Protein AF-A0A939NTA2-F1 (afdb_monomer_lite)

pLDDT: mean 82.05, std 11.39, range [45.56, 93.44]

InterPro domains:
  IPR009052 DNA polymerase III-theta, bacterial [PF06440] (2-50)
  IPR036745 DNA polymerase III-theta superfamily [G3DSA:1.20.58.250] (1-65)
  IPR036745 DNA polymerase III-theta superfamily [SSF46575] (2-57)

Secondary structure (DSSP, 8-state):
-HHHHHHHHHHTT----HHHHHHHS-HHHHHHHHHHHHHHHHHHHTSPPTTSHHHHHHHHHHTT-

Radius of gyration: 14.01 Å; chains: 1; bounding box: 38×25×22 Å

Sequence (65 aa):
MAASGVAYKERMNMPVVAEVVAREQPEHLREYFMERVRYYREQSIQLPRASDPRYLEMAEQNTKK

Foldseek 3Di:
DQLLVQLQCVQQVHDDDQVVSLVVDDPVCSVVSVVSNVVNNVVSVVPDGNPDVVNVVVVVVVVVD

Structure (mmCIF, N/CA/C/O backbone):
data_AF-A0A939NTA2-F1
#
_entry.id   AF-A0A939NTA2-F1
#
loop_
_atom_site.group_PDB
_atom_site.id
_atom_site.type_symbol
_atom_site.label_atom_id
_atom_site.label_alt_id
_atom_site.label_comp_id
_atom_site.label_asym_id
_atom_site.label_entity_id
_atom_site.label_seq_id
_atom_site.pdbx_PDB_ins_code
_atom_site.Cartn_x
_atom_site.Cartn_y
_atom_site.Cartn_z
_atom_site.occupancy
_atom_site.B_iso_or_equiv
_atom_site.auth_seq_id
_atom_site.auth_comp_id
_atom_site.auth_asym_id
_atom_site.auth_atom_id
_atom_site.pdbx_PDB_model_num
ATOM 1 N N . MET A 1 1 ? 0.509 3.531 9.735 1.00 65.12 1 MET A N 1
ATOM 2 C CA . MET A 1 1 ? 0.554 3.574 8.254 1.00 65.12 1 MET A CA 1
ATOM 3 C C . MET A 1 1 ? 0.052 2.246 7.682 1.00 65.12 1 MET A C 1
ATOM 5 O O . MET A 1 1 ? 0.848 1.396 7.311 1.00 65.12 1 MET A O 1
ATOM 9 N N . ALA A 1 2 ? -1.265 2.026 7.661 1.00 82.38 2 ALA A N 1
ATOM 10 C CA . ALA A 1 2 ? -1.829 0.742 7.234 1.00 82.38 2 ALA A CA 1
ATOM 11 C C . ALA A 1 2 ? -1.867 0.593 5.693 1.00 82.38 2 ALA A C 1
ATOM 13 O O . ALA A 1 2 ? -1.589 -0.481 5.170 1.00 82.38 2 ALA A O 1
ATOM 14 N N . ALA A 1 3 ? -2.124 1.683 4.956 1.00 86.81 3 ALA A N 1
ATOM 15 C CA . ALA A 1 3 ? -2.293 1.648 3.498 1.00 86.81 3 ALA A CA 1
ATOM 16 C C . ALA A 1 3 ? -0.998 1.325 2.728 1.00 86.81 3 ALA A C 1
ATOM 18 O O . ALA A 1 3 ? -1.006 0.504 1.813 1.00 86.81 3 ALA A O 1
ATOM 19 N N . SER A 1 4 ? 0.134 1.921 3.123 1.00 86.38 4 SER A N 1
ATOM 20 C CA . SER A 1 4 ? 1.442 1.610 2.527 1.00 86.38 4 SER A CA 1
ATOM 21 C C . SER A 1 4 ? 1.886 0.177 2.828 1.00 86.38 4 SER A C 1
ATOM 23 O O . SER A 1 4 ? 2.507 -0.464 1.983 1.00 86.38 4 SER A O 1
ATOM 25 N N . GLY A 1 5 ? 1.524 -0.351 4.002 1.00 87.44 5 GLY A N 1
ATOM 26 C CA . GLY A 1 5 ? 1.775 -1.742 4.376 1.00 87.44 5 GLY A CA 1
ATOM 27 C C . GLY A 1 5 ? 1.016 -2.740 3.501 1.00 87.44 5 GLY A C 1
ATOM 28 O O . GLY A 1 5 ? 1.586 -3.762 3.126 1.00 87.44 5 GLY A O 1
ATOM 29 N N . VAL A 1 6 ? -0.234 -2.435 3.129 1.00 89.50 6 VAL A N 1
ATOM 30 C CA . VAL A 1 6 ? -1.012 -3.259 2.188 1.00 89.50 6 VAL A CA 1
ATOM 31 C C . VAL A 1 6 ? -0.333 -3.303 0.823 1.00 89.50 6 VAL A C 1
ATOM 33 O O . VAL A 1 6 ? 0.014 -4.386 0.364 1.00 89.50 6 VAL A O 1
ATOM 36 N N . ALA A 1 7 ? -0.049 -2.147 0.219 1.00 88.81 7 ALA A N 1
ATOM 37 C CA . ALA A 1 7 ? 0.593 -2.094 -1.096 1.00 88.81 7 ALA A CA 1
ATOM 38 C C . ALA A 1 7 ? 1.981 -2.766 -1.109 1.00 88.81 7 ALA A C 1
ATOM 40 O O . ALA A 1 7 ? 2.354 -3.429 -2.075 1.00 88.81 7 ALA A O 1
ATOM 41 N N . TYR A 1 8 ? 2.745 -2.642 -0.018 1.00 87.19 8 TYR A N 1
ATOM 42 C CA . TYR A 1 8 ? 4.018 -3.344 0.135 1.00 87.19 8 TYR A CA 1
ATOM 43 C C . TYR A 1 8 ? 3.840 -4.866 0.141 1.00 87.19 8 TYR A C 1
ATOM 45 O O . TYR A 1 8 ? 4.544 -5.557 -0.593 1.00 87.19 8 TYR A O 1
ATOM 53 N N . LYS A 1 9 ? 2.914 -5.383 0.959 1.00 88.00 9 LYS A N 1
ATOM 54 C CA . LYS A 1 9 ? 2.652 -6.824 1.070 1.00 88.00 9 LYS A CA 1
ATOM 55 C C . LYS A 1 9 ? 2.157 -7.400 -0.257 1.00 88.00 9 LYS A C 1
ATOM 57 O O . LYS A 1 9 ? 2.664 -8.435 -0.673 1.00 88.00 9 LYS A O 1
ATOM 62 N N . GLU A 1 10 ? 1.278 -6.685 -0.960 1.00 86.44 10 GLU A N 1
ATOM 63 C CA . GLU A 1 10 ? 0.827 -7.054 -2.310 1.00 86.44 10 GLU A CA 1
ATOM 64 C C . GLU A 1 10 ? 1.995 -7.135 -3.303 1.00 86.44 10 GLU A C 1
ATOM 66 O O . GLU A 1 10 ? 2.141 -8.138 -3.996 1.00 86.44 10 GLU A O 1
ATOM 71 N N . ARG A 1 11 ? 2.884 -6.129 -3.331 1.00 87.56 11 ARG A N 1
ATOM 72 C CA . ARG A 1 11 ? 4.089 -6.137 -4.189 1.00 87.56 11 ARG A CA 1
ATOM 73 C C . ARG A 1 11 ? 5.053 -7.279 -3.845 1.00 87.56 11 ARG A C 1
ATOM 75 O O . ARG A 1 11 ? 5.767 -7.769 -4.722 1.00 87.56 11 ARG A O 1
ATOM 82 N N . MET A 1 12 ? 5.107 -7.66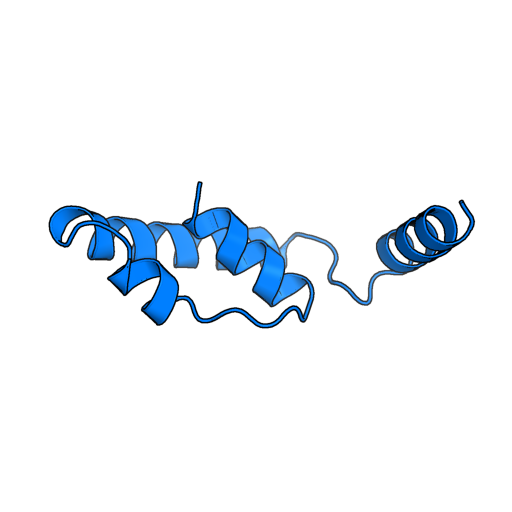1 -2.572 1.00 86.50 12 MET A N 1
ATOM 83 C CA . MET A 1 12 ? 6.002 -8.691 -2.045 1.00 86.50 12 MET A CA 1
ATOM 84 C C . MET A 1 12 ? 5.416 -10.111 -2.102 1.00 86.50 12 MET A C 1
ATOM 86 O O . MET A 1 12 ? 5.996 -11.018 -1.513 1.00 86.50 12 MET A O 1
ATOM 90 N N . ASN A 1 13 ? 4.285 -10.322 -2.788 1.00 84.44 13 ASN A N 1
ATOM 91 C CA . ASN A 1 13 ? 3.555 -11.598 -2.816 1.00 84.44 13 ASN A CA 1
ATOM 92 C C . ASN A 1 13 ? 3.215 -12.148 -1.411 1.00 84.44 13 ASN A C 1
ATOM 94 O O . ASN A 1 13 ? 3.066 -13.354 -1.224 1.00 84.44 13 ASN A O 1
ATOM 98 N N . MET A 1 14 ? 3.090 -11.272 -0.409 1.00 85.88 14 MET A N 1
ATOM 99 C CA . MET A 1 14 ? 2.682 -11.635 0.948 1.00 85.88 14 MET A CA 1
ATOM 100 C C . MET A 1 14 ? 1.153 -11.574 1.072 1.00 85.88 14 MET A C 1
ATOM 102 O O . MET A 1 14 ? 0.532 -10.668 0.510 1.00 85.88 14 MET A O 1
ATOM 106 N N . PRO A 1 15 ? 0.523 -12.475 1.847 1.00 87.44 15 PRO A N 1
ATOM 107 C CA . PRO A 1 15 ? -0.926 -12.478 2.005 1.00 87.44 15 PRO A CA 1
ATOM 108 C C . PRO A 1 15 ? -1.402 -11.208 2.727 1.00 87.44 15 PRO A C 1
ATOM 110 O O . PRO A 1 15 ? -1.009 -10.927 3.863 1.00 87.44 15 PRO A O 1
ATOM 113 N N . VAL A 1 16 ? -2.263 -10.431 2.069 1.00 88.88 16 VAL A N 1
ATOM 114 C CA . VAL A 1 16 ? -2.931 -9.257 2.644 1.00 88.88 16 VAL A CA 1
ATOM 115 C C . VAL A 1 16 ? -4.273 -9.016 1.954 1.00 88.88 16 VAL A C 1
ATOM 117 O O . VAL A 1 16 ? -4.399 -9.218 0.750 1.00 88.88 16 VAL A O 1
ATOM 120 N N . VAL A 1 17 ? -5.276 -8.566 2.712 1.00 89.44 17 VAL A N 1
ATOM 121 C CA . VAL A 1 17 ? -6.595 -8.195 2.179 1.00 89.44 17 VAL A CA 1
ATOM 122 C C . VAL A 1 17 ? -6.886 -6.751 2.566 1.00 89.44 17 VAL A C 1
ATOM 124 O O . VAL A 1 17 ? -7.181 -6.461 3.725 1.00 89.44 17 VAL A O 1
ATOM 127 N N . ALA A 1 18 ? -6.796 -5.839 1.594 1.00 87.06 18 ALA A N 1
ATOM 128 C CA . ALA A 1 18 ? -7.004 -4.405 1.807 1.00 87.06 18 ALA A CA 1
ATOM 129 C C . ALA A 1 18 ? -8.347 -4.101 2.494 1.00 87.06 18 ALA A C 1
ATOM 131 O O . ALA A 1 18 ? -8.408 -3.265 3.387 1.00 87.06 18 ALA A O 1
ATOM 132 N N . GLU A 1 19 ? -9.404 -4.822 2.116 1.00 86.81 19 GLU A N 1
ATOM 133 C CA . GLU A 1 19 ? -10.751 -4.649 2.664 1.00 86.81 19 GLU A CA 1
ATOM 134 C C . GLU A 1 19 ? -10.845 -5.017 4.152 1.00 86.81 19 GLU A C 1
ATOM 136 O O . GLU A 1 19 ? -11.514 -4.326 4.914 1.00 86.81 19 GLU A O 1
ATOM 141 N N . VAL A 1 20 ? -10.139 -6.066 4.591 1.00 88.94 20 VAL A N 1
ATOM 142 C CA . VAL A 1 20 ? -10.093 -6.452 6.012 1.00 88.94 20 VAL A CA 1
ATOM 143 C C . VAL A 1 20 ? -9.403 -5.356 6.817 1.00 88.94 20 VAL A C 1
ATOM 145 O O . VAL A 1 20 ? -9.941 -4.897 7.819 1.00 88.94 20 VAL A O 1
ATOM 148 N N . VAL A 1 21 ? -8.271 -4.854 6.317 1.00 87.75 21 VAL A N 1
ATOM 149 C CA . VAL A 1 21 ? -7.540 -3.751 6.957 1.00 87.75 21 VAL A CA 1
ATOM 150 C C . VAL A 1 21 ? -8.373 -2.464 6.965 1.00 87.75 21 VAL A C 1
ATOM 152 O O . VAL A 1 21 ? -8.339 -1.721 7.940 1.00 87.75 21 VAL A O 1
ATOM 155 N N . ALA A 1 22 ? -9.159 -2.204 5.917 1.00 88.25 22 ALA A N 1
ATOM 156 C CA . ALA A 1 22 ? -10.088 -1.079 5.884 1.00 88.25 22 ALA A CA 1
ATOM 157 C C . ALA A 1 22 ? -11.197 -1.231 6.938 1.00 88.25 22 ALA A C 1
A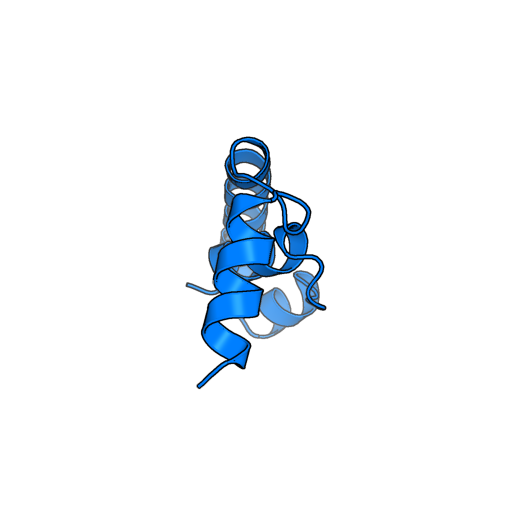TOM 159 O O . ALA A 1 22 ? -11.544 -0.260 7.601 1.00 88.25 22 ALA A O 1
ATOM 160 N N . ARG A 1 23 ? -11.735 -2.438 7.146 1.00 88.50 23 ARG A N 1
ATOM 161 C CA . ARG A 1 2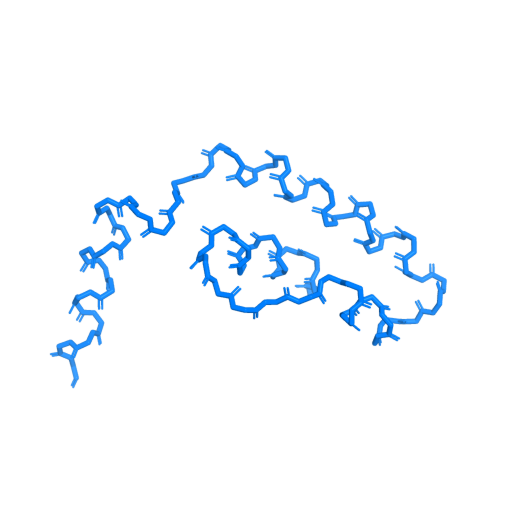3 ? -12.767 -2.689 8.168 1.00 88.50 2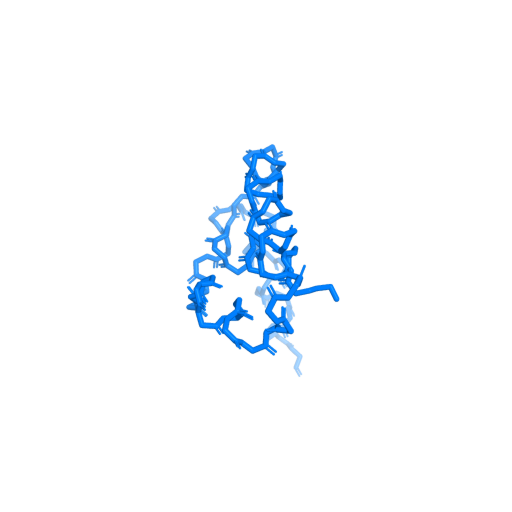3 ARG A CA 1
ATOM 162 C C . ARG A 1 23 ? -12.263 -2.447 9.592 1.00 88.50 23 ARG A C 1
ATOM 164 O O . ARG A 1 23 ? -13.055 -1.991 10.413 1.00 88.50 23 ARG A O 1
ATOM 171 N N . GLU A 1 24 ? -10.977 -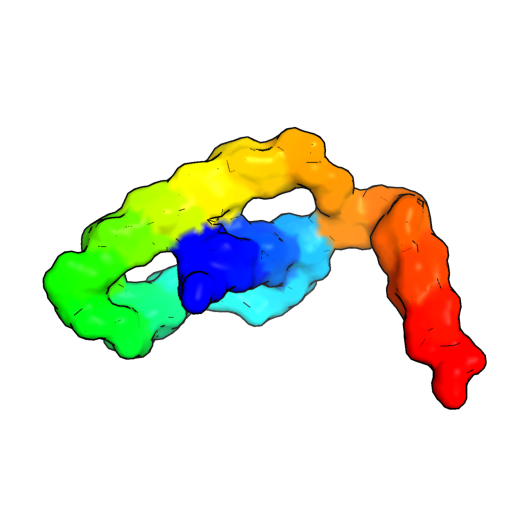2.685 9.847 1.00 89.94 24 GLU A N 1
ATOM 172 C CA . GLU A 1 24 ? -10.302 -2.353 11.112 1.00 89.94 24 GLU A CA 1
ATOM 173 C C . GLU A 1 24 ? -10.091 -0.843 11.312 1.00 89.94 24 GLU A C 1
ATOM 175 O O . GLU A 1 24 ? -9.927 -0.390 12.444 1.00 89.94 24 GLU A O 1
ATOM 180 N N . GLN A 1 25 ? -10.093 -0.048 10.236 1.00 87.62 25 GLN A N 1
ATOM 181 C CA . GLN A 1 25 ? -10.032 1.407 10.348 1.00 87.62 25 GLN A CA 1
ATOM 182 C C . GLN A 1 25 ? -11.399 1.992 10.744 1.00 87.62 25 GLN A C 1
ATOM 184 O O . GLN A 1 25 ? -12.446 1.459 10.351 1.00 87.62 25 GLN A O 1
ATOM 189 N N . PRO A 1 26 ? -11.406 3.130 11.466 1.00 92.50 26 PRO A N 1
ATOM 190 C CA . PRO A 1 26 ? -12.619 3.904 11.711 1.00 92.50 26 PRO A CA 1
ATOM 191 C C . PRO A 1 26 ? -13.376 4.196 10.411 1.00 92.50 26 PRO A C 1
ATOM 193 O O . PRO A 1 26 ? -12.755 4.485 9.390 1.00 92.50 26 PRO A O 1
ATOM 196 N N . GLU A 1 27 ? -14.711 4.172 10.447 1.00 90.12 27 GLU A N 1
ATOM 197 C CA . GLU A 1 27 ? -15.563 4.312 9.251 1.00 90.12 27 GLU A CA 1
ATOM 198 C C . GLU A 1 27 ? -15.260 5.552 8.415 1.00 90.12 27 GLU A C 1
ATOM 200 O O . GLU A 1 27 ? -15.078 5.446 7.204 1.00 90.12 27 GLU A O 1
ATOM 205 N N . HIS A 1 28 ? -15.085 6.697 9.072 1.00 90.19 28 HIS A N 1
ATOM 206 C CA . HIS A 1 28 ? -14.743 7.965 8.427 1.00 90.19 28 HIS A CA 1
ATOM 207 C C . HIS A 1 28 ? -13.343 7.981 7.784 1.00 90.19 28 HIS A C 1
ATOM 209 O O . HIS A 1 28 ? -13.035 8.878 7.007 1.00 90.19 28 HIS A O 1
ATOM 215 N N . LEU A 1 29 ? -12.485 7.003 8.091 1.00 90.81 29 LEU A N 1
ATOM 216 C CA . LEU A 1 29 ? -11.156 6.852 7.495 1.00 90.81 29 LEU A CA 1
ATOM 217 C C . LEU A 1 29 ? -11.100 5.739 6.449 1.00 90.81 29 LEU A C 1
ATOM 219 O O . LEU A 1 29 ? -10.063 5.595 5.806 1.00 90.81 29 LEU A O 1
ATOM 223 N N . ARG A 1 30 ? -12.171 4.958 6.247 1.00 89.56 30 ARG A N 1
ATOM 224 C CA . ARG A 1 30 ? -12.178 3.847 5.279 1.00 89.56 30 ARG A CA 1
ATOM 225 C C . ARG A 1 30 ? -11.992 4.335 3.851 1.00 89.56 30 ARG A C 1
ATOM 227 O O . ARG A 1 30 ? -11.170 3.783 3.123 1.00 89.56 30 ARG A O 1
ATOM 234 N N . GLU A 1 31 ? -12.711 5.386 3.469 1.00 89.31 31 GLU A N 1
ATOM 235 C CA . GLU A 1 31 ? -12.592 5.988 2.136 1.00 89.31 31 GLU A CA 1
ATOM 236 C C . GLU A 1 31 ? -11.189 6.553 1.914 1.00 89.31 31 GLU A C 1
ATOM 238 O O . GLU A 1 31 ? -10.519 6.187 0.946 1.00 89.31 31 GLU A O 1
ATOM 243 N N . TYR A 1 32 ? -10.691 7.337 2.876 1.00 91.44 32 TYR A N 1
ATOM 244 C CA . TYR A 1 32 ? -9.326 7.857 2.848 1.00 91.44 32 TYR A CA 1
ATOM 245 C C . TYR A 1 32 ? -8.290 6.728 2.759 1.00 91.44 32 TYR A C 1
ATOM 247 O O . TYR A 1 32 ? -7.357 6.782 1.963 1.00 91.44 32 TYR A O 1
ATOM 255 N N . PHE A 1 33 ? -8.460 5.657 3.533 1.00 92.19 33 PHE A N 1
ATOM 256 C CA . PHE A 1 33 ? -7.581 4.496 3.502 1.00 92.19 33 PHE A CA 1
ATOM 257 C C . PHE A 1 33 ? -7.544 3.843 2.116 1.00 92.19 33 PHE A C 1
ATOM 259 O O . PHE A 1 33 ? -6.456 3.555 1.616 1.00 92.19 33 PHE A O 1
ATOM 266 N N . MET A 1 34 ? -8.698 3.646 1.478 1.00 90.25 34 MET A N 1
ATOM 267 C CA . MET A 1 34 ? -8.780 3.046 0.144 1.00 90.25 34 MET A CA 1
ATOM 268 C C . MET A 1 34 ? -8.134 3.934 -0.924 1.00 90.25 34 MET A C 1
ATOM 270 O O . MET A 1 34 ? -7.398 3.428 -1.776 1.00 90.25 34 MET A O 1
ATOM 274 N N . GLU A 1 35 ? -8.319 5.254 -0.839 1.00 92.69 35 GLU A N 1
ATOM 275 C CA . GLU A 1 35 ? -7.623 6.217 -1.698 1.00 92.69 35 GLU A CA 1
ATOM 276 C C . GLU A 1 35 ? -6.099 6.109 -1.526 1.00 92.69 35 GLU A C 1
ATOM 278 O O . GLU A 1 35 ? -5.350 6.004 -2.502 1.00 92.69 35 GLU A O 1
ATOM 283 N N . ARG A 1 36 ? -5.625 6.021 -0.276 1.00 93.44 36 ARG A N 1
ATOM 284 C CA . ARG A 1 36 ? -4.198 5.842 0.021 1.00 93.44 36 ARG A CA 1
ATOM 285 C C . ARG A 1 36 ? -3.665 4.500 -0.476 1.00 93.44 36 ARG A C 1
ATOM 287 O O . ARG A 1 36 ? -2.545 4.466 -0.980 1.00 93.44 36 ARG A O 1
ATOM 294 N N . VAL A 1 37 ? -4.424 3.407 -0.370 1.00 91.81 37 VAL A N 1
ATOM 295 C CA . VAL A 1 37 ? -4.020 2.097 -0.917 1.00 91.81 37 VAL A CA 1
ATOM 296 C C . VAL A 1 37 ? -3.835 2.195 -2.428 1.00 91.81 37 VAL A C 1
ATOM 298 O O . VAL A 1 37 ? -2.816 1.733 -2.938 1.00 91.81 37 VAL A O 1
ATOM 301 N N . ARG A 1 38 ? -4.761 2.844 -3.144 1.00 91.81 38 ARG A N 1
ATOM 302 C CA . ARG A 1 38 ? -4.634 3.064 -4.591 1.00 91.81 38 ARG A CA 1
ATOM 303 C C . ARG A 1 38 ? -3.383 3.872 -4.934 1.00 91.81 38 ARG A C 1
ATOM 305 O O . ARG A 1 38 ? -2.599 3.428 -5.770 1.00 91.81 38 ARG A O 1
ATOM 312 N N . TYR A 1 39 ? -3.154 4.985 -4.238 1.00 93.31 39 TYR A N 1
ATOM 313 C CA . TYR A 1 39 ? -1.948 5.798 -4.408 1.00 93.31 39 TYR A CA 1
ATOM 314 C C . TYR A 1 39 ? -0.669 4.963 -4.236 1.00 93.31 39 TYR A C 1
ATOM 316 O O . TYR A 1 39 ? 0.222 4.991 -5.083 1.00 93.31 39 TYR A O 1
ATOM 324 N N . TYR A 1 40 ? -0.576 4.162 -3.169 1.00 91.00 40 TYR A N 1
ATOM 325 C CA . TYR A 1 40 ? 0.609 3.337 -2.937 1.00 91.00 40 TYR A CA 1
ATOM 326 C C . TYR A 1 40 ? 0.741 2.169 -3.914 1.00 91.00 40 TYR A C 1
ATOM 328 O O . TYR A 1 40 ? 1.868 1.796 -4.226 1.00 91.00 40 TYR A O 1
ATOM 336 N N . ARG A 1 41 ? -0.360 1.613 -4.434 1.00 89.38 41 ARG A N 1
ATOM 337 C CA . ARG A 1 41 ? -0.308 0.620 -5.516 1.00 89.38 41 ARG A CA 1
ATOM 338 C C . ARG A 1 41 ? 0.313 1.220 -6.771 1.00 89.38 41 ARG A C 1
ATOM 340 O O . ARG A 1 41 ? 1.230 0.619 -7.320 1.00 89.38 41 ARG A O 1
ATOM 347 N N . GLU A 1 42 ? -0.104 2.418 -7.171 1.00 91.50 42 GLU A N 1
ATOM 348 C CA . GLU A 1 42 ? 0.471 3.120 -8.325 1.00 91.50 42 GLU A CA 1
ATOM 349 C C . GLU A 1 42 ? 1.964 3.417 -8.119 1.00 91.50 42 GLU A C 1
ATOM 351 O O . GLU A 1 42 ? 2.780 3.123 -8.991 1.00 91.50 42 GLU A O 1
ATOM 356 N N . GLN A 1 43 ? 2.351 3.895 -6.932 1.00 88.25 43 GLN A N 1
ATOM 357 C CA . GLN A 1 43 ? 3.764 4.099 -6.591 1.00 88.25 43 GLN A CA 1
ATOM 358 C C . GLN A 1 43 ? 4.559 2.783 -6.564 1.00 88.25 43 GLN A C 1
ATOM 360 O O . GLN A 1 43 ? 5.714 2.743 -6.984 1.00 88.25 43 GLN A O 1
ATOM 365 N N . SER A 1 44 ? 3.948 1.683 -6.114 1.00 84.44 44 SER A N 1
ATOM 366 C CA . SER A 1 44 ? 4.607 0.376 -6.011 1.00 84.44 44 SER A CA 1
ATOM 367 C C . SER A 1 44 ? 4.982 -0.233 -7.363 1.00 84.44 44 SER A C 1
ATOM 369 O O . SER A 1 44 ? 5.876 -1.074 -7.407 1.00 84.44 44 SER A O 1
ATOM 371 N N . ILE A 1 45 ? 4.360 0.215 -8.461 1.00 83.88 45 ILE A N 1
ATOM 372 C CA . ILE A 1 45 ? 4.703 -0.210 -9.828 1.00 83.88 45 ILE A CA 1
ATOM 373 C C . ILE A 1 45 ? 6.126 0.225 -10.199 1.00 83.88 45 ILE A C 1
ATOM 375 O O . ILE A 1 45 ? 6.816 -0.504 -10.904 1.00 83.88 45 ILE A O 1
ATOM 379 N N . GLN A 1 46 ? 6.573 1.383 -9.703 1.00 84.44 46 GLN A N 1
ATOM 380 C CA . GLN A 1 46 ? 7.923 1.911 -9.941 1.00 84.44 46 GLN A CA 1
ATOM 381 C C . GLN A 1 46 ? 8.988 1.237 -9.061 1.00 84.44 46 GLN A C 1
ATOM 383 O O . GLN A 1 46 ? 10.180 1.487 -9.227 1.00 84.44 46 GLN A O 1
ATOM 388 N N . LEU A 1 47 ? 8.575 0.404 -8.099 1.00 82.38 47 LEU A N 1
ATOM 389 C CA . LEU A 1 47 ? 9.477 -0.256 -7.164 1.00 82.38 47 LEU A CA 1
ATOM 390 C C . LEU A 1 47 ? 9.775 -1.697 -7.606 1.00 82.38 47 LEU A C 1
ATOM 392 O O . LEU A 1 47 ? 8.899 -2.370 -8.155 1.00 82.38 47 LEU A O 1
ATOM 396 N N . PRO A 1 48 ? 10.979 -2.219 -7.304 1.00 81.56 48 PRO A N 1
ATOM 397 C CA . PRO A 1 48 ? 11.335 -3.589 -7.656 1.00 81.56 48 PRO A CA 1
ATOM 398 C C . PRO A 1 48 ? 10.397 -4.587 -6.966 1.00 81.56 48 PRO A C 1
ATOM 400 O O . PRO A 1 48 ? 10.016 -4.384 -5.816 1.00 81.56 48 PRO A O 1
ATOM 403 N N . ARG A 1 49 ? 9.967 -5.649 -7.646 1.00 80.81 49 ARG A N 1
ATOM 404 C CA . ARG A 1 49 ? 9.026 -6.630 -7.066 1.00 80.81 49 ARG A CA 1
ATOM 405 C C . ARG A 1 49 ? 9.754 -7.660 -6.199 1.00 80.81 49 ARG A C 1
ATOM 407 O O . ARG A 1 49 ? 10.978 -7.696 -6.181 1.00 80.81 49 ARG A O 1
ATOM 414 N N . ALA A 1 50 ? 9.002 -8.529 -5.517 1.00 73.88 50 ALA A N 1
ATOM 415 C CA . ALA A 1 50 ? 9.561 -9.650 -4.744 1.00 73.88 50 ALA A CA 1
ATOM 416 C C . ALA A 1 50 ? 10.531 -10.534 -5.554 1.00 73.88 50 ALA A C 1
ATOM 418 O O . ALA A 1 50 ? 11.445 -11.131 -5.003 1.00 73.88 50 ALA A O 1
ATOM 419 N N . SER A 1 51 ? 10.309 -10.617 -6.867 1.00 69.94 51 SER A N 1
ATOM 420 C CA . SER A 1 51 ? 11.116 -11.384 -7.815 1.00 69.94 51 SER A CA 1
ATOM 421 C C . SER A 1 51 ? 12.391 -10.669 -8.273 1.00 69.94 51 SER A C 1
ATOM 423 O O . SER A 1 51 ? 13.103 -11.201 -9.119 1.00 69.94 51 SER A O 1
ATOM 425 N N . ASP A 1 52 ? 12.654 -9.449 -7.799 1.00 78.81 52 ASP A N 1
ATOM 426 C CA . ASP A 1 52 ? 13.864 -8.721 -8.163 1.00 78.81 52 ASP A CA 1
ATOM 427 C C . ASP A 1 52 ? 15.087 -9.340 -7.455 1.00 78.81 52 ASP A C 1
ATOM 429 O O . ASP A 1 52 ? 15.042 -9.526 -6.231 1.00 78.81 52 ASP A O 1
ATOM 433 N N . PRO A 1 53 ? 16.186 -9.633 -8.178 1.00 71.31 53 PRO A N 1
ATOM 434 C CA . PRO A 1 53 ? 17.393 -10.240 -7.614 1.00 71.31 53 PRO A CA 1
ATOM 435 C C . PRO A 1 53 ? 17.915 -9.533 -6.360 1.00 71.31 53 PRO A C 1
ATOM 437 O O . PRO A 1 53 ? 18.355 -10.191 -5.422 1.00 71.31 53 PRO A O 1
ATOM 440 N N . ARG A 1 54 ? 17.780 -8.200 -6.288 1.00 72.12 54 ARG A N 1
ATOM 441 C CA . ARG A 1 54 ? 18.221 -7.405 -5.130 1.00 72.12 54 ARG A CA 1
ATOM 442 C C . ARG A 1 54 ? 17.516 -7.788 -3.829 1.00 72.12 54 ARG A C 1
ATOM 444 O O . ARG A 1 54 ? 18.122 -7.727 -2.762 1.00 72.12 54 ARG A O 1
ATOM 451 N N . TYR A 1 55 ? 16.237 -8.155 -3.902 1.00 68.94 55 TYR A N 1
ATOM 452 C CA . TYR A 1 55 ? 15.468 -8.565 -2.727 1.00 68.94 55 TYR A CA 1
ATOM 453 C C . TYR A 1 55 ? 15.689 -10.037 -2.376 1.00 68.94 55 TYR A C 1
ATOM 455 O O . TYR A 1 55 ? 15.664 -10.371 -1.192 1.00 68.94 55 TYR A O 1
ATOM 463 N N . LEU A 1 56 ? 15.957 -10.892 -3.368 1.00 64.44 56 LEU A N 1
ATOM 464 C CA . LEU A 1 56 ? 16.331 -12.290 -3.143 1.00 64.44 56 LEU A CA 1
ATOM 465 C C . LEU A 1 56 ? 17.671 -12.390 -2.402 1.00 64.44 56 LEU A C 1
ATOM 467 O O . LEU A 1 56 ? 17.741 -13.063 -1.378 1.00 64.44 56 LEU A O 1
ATOM 471 N N . GLU A 1 57 ? 18.689 -11.635 -2.826 1.00 65.12 57 GLU A N 1
ATOM 472 C CA . GLU A 1 57 ? 20.000 -11.625 -2.161 1.00 65.12 57 GLU A CA 1
ATOM 473 C C . GLU A 1 57 ? 19.918 -11.111 -0.713 1.00 65.12 57 GLU A C 1
ATOM 475 O O . GLU A 1 57 ? 20.527 -11.685 0.192 1.00 65.12 57 GLU 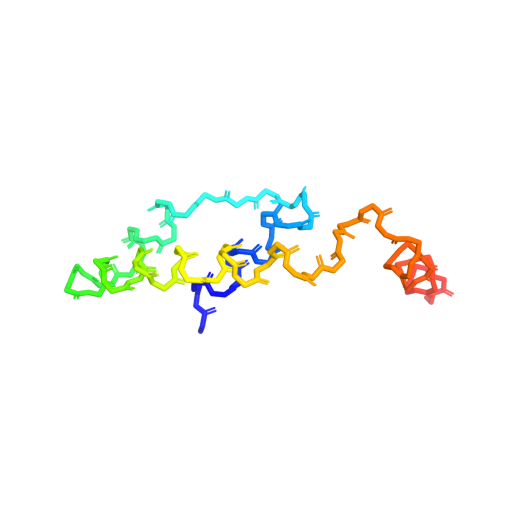A O 1
ATOM 480 N N . MET A 1 58 ? 19.129 -10.059 -0.461 1.00 64.81 58 MET A N 1
ATOM 481 C CA . MET A 1 58 ? 18.896 -9.553 0.899 1.00 64.81 58 MET A CA 1
ATOM 482 C C . MET A 1 58 ? 18.125 -10.552 1.775 1.00 64.81 58 MET A C 1
ATOM 484 O O . MET A 1 58 ? 18.415 -10.671 2.968 1.00 64.81 58 MET A O 1
ATOM 488 N N . ALA A 1 59 ? 17.146 -11.268 1.211 1.00 61.81 59 ALA A N 1
ATOM 489 C CA . ALA A 1 59 ? 16.407 -12.303 1.929 1.00 61.81 59 ALA A CA 1
ATOM 490 C C . ALA A 1 59 ? 17.320 -13.484 2.298 1.00 61.81 59 ALA A C 1
ATOM 492 O O . ALA A 1 59 ? 17.333 -13.898 3.457 1.00 61.81 59 ALA A O 1
ATOM 493 N N . GLU A 1 60 ? 18.141 -13.958 1.355 1.00 60.84 60 GLU A N 1
ATOM 494 C CA . GLU A 1 60 ? 19.111 -15.032 1.591 1.00 60.84 60 GLU A CA 1
ATOM 495 C C . GLU A 1 60 ? 20.163 -14.654 2.642 1.00 60.84 60 GLU A C 1
ATOM 497 O O . GLU A 1 60 ? 20.526 -15.479 3.485 1.00 60.84 60 GLU A O 1
ATOM 502 N N . GLN A 1 61 ? 20.636 -13.404 2.645 1.00 61.34 61 GLN A N 1
ATOM 503 C CA . GLN A 1 61 ? 21.569 -12.917 3.666 1.00 61.34 61 GLN A CA 1
ATOM 504 C C . GLN A 1 61 ? 20.934 -12.851 5.062 1.00 61.34 61 GLN A C 1
ATOM 506 O O . GLN A 1 61 ? 21.593 -13.200 6.041 1.00 61.34 61 GLN A O 1
ATOM 511 N N . ASN A 1 62 ? 19.659 -12.466 5.171 1.00 59.03 62 ASN A N 1
ATOM 512 C CA . ASN A 1 62 ? 18.952 -12.429 6.456 1.00 59.03 62 ASN A CA 1
ATOM 513 C C . ASN A 1 62 ? 18.644 -13.822 7.023 1.00 59.03 62 ASN A C 1
ATOM 515 O O . ASN A 1 62 ? 18.584 -13.971 8.239 1.00 59.03 62 ASN A O 1
ATOM 519 N N . THR A 1 63 ? 18.483 -14.847 6.180 1.00 59.56 63 THR A N 1
ATOM 520 C CA . THR A 1 63 ? 18.287 -16.238 6.636 1.00 59.56 63 THR A CA 1
ATOM 521 C C . THR A 1 63 ? 19.563 -16.937 7.114 1.00 59.56 63 THR A C 1
ATOM 523 O O . THR A 1 63 ? 19.480 -18.027 7.670 1.00 59.56 63 THR A O 1
ATOM 526 N N . LYS A 1 64 ? 20.746 -16.344 6.900 1.00 55.31 64 LYS A N 1
ATOM 527 C CA . LYS A 1 64 ? 22.049 -16.926 7.279 1.00 55.31 64 LYS A CA 1
ATOM 528 C C . LYS A 1 64 ? 22.582 -16.444 8.641 1.00 55.31 64 LYS A C 1
ATOM 530 O O . LYS A 1 64 ? 23.769 -16.619 8.911 1.00 55.31 64 LYS A O 1
ATOM 535 N N . LYS A 1 65 ? 21.742 -15.842 9.487 1.00 45.56 65 LYS A N 1
ATOM 536 C CA . LYS A 1 65 ? 22.071 -15.457 10.871 1.00 45.56 65 LYS A CA 1
ATOM 537 C C . LYS A 1 65 ? 21.315 -16.316 11.871 1.00 45.56 65 LYS A C 1
ATOM 539 O O . LYS A 1 65 ? 21.930 -16.619 12.914 1.00 45.56 65 LYS A O 1
#

Organism: Klebsiella pneumoniae (NCBI:txid573)